Protein AF-A0A9E3B5I5-F1 (afdb_monomer_lite)

pLDDT: mean 96.07, std 5.07, range [67.94, 98.62]

Sequence (130 aa):
MLRIAAGVMVGIVLWGALAVGLDFCLRTGWPDYAAVEKAMAFTVPMMLARLAESTLALLVASWAMTRIAPGSRVAPWIVGIVLLAFFVPVHYGLWTKFPIWYHAYFLSSLLALPLIVATASGTKREAAAA

Foldseek 3Di:
DVLLVVLLVQLQVQLVVQLVVQVVCCCVVPVVLVVCVVVLQDDPVSLVSSLVSSLVSNQVSLLSSCVSVPPDPCSLQSQLVVVLVVCVVVCVVCVVSDDPVSVVSNNVSSNPNSNVNNVVRNVVVVVVVD

Secondary structure (DSSP, 8-state):
-HHHHHHHHHHHHHHHHHHHHHHHHHHHH-HHHHHHHTTT---HHHHHHHHHHHHHHHHHHHHHHHHHSTT-SSHHHHHHHHHHHHHHHHHHHTTTTS-HHHHHHHHHHHHHHHHHHHHHHHHHHHHTT-

Radius of gyration: 16.08 Å; chains: 1; bounding box: 42×28×41 Å

Structure (mmCIF, N/CA/C/O backbone):
data_AF-A0A9E3B5I5-F1
#
_entry.id   AF-A0A9E3B5I5-F1
#
loop_
_atom_site.group_PDB
_atom_site.id
_atom_site.type_symbol
_atom_site.label_atom_id
_atom_site.label_alt_id
_atom_site.label_comp_id
_atom_site.label_asym_id
_atom_site.label_entity_id
_atom_site.label_seq_id
_atom_site.pdbx_PDB_ins_code
_atom_site.Cartn_x
_atom_site.Cartn_y
_atom_site.Cartn_z
_atom_site.occupancy
_atom_site.B_iso_or_equiv
_atom_site.auth_seq_id
_atom_site.auth_comp_id
_atom_site.auth_asym_id
_atom_site.auth_atom_id
_atom_site.pdbx_PDB_model_num
ATOM 1 N N . MET A 1 1 ? -16.525 -8.679 18.767 1.00 84.69 1 MET A N 1
ATOM 2 C CA . MET A 1 1 ? -15.399 -9.424 18.152 1.00 84.69 1 MET A CA 1
ATOM 3 C C . MET A 1 1 ? -15.699 -9.867 16.721 1.00 84.69 1 MET A C 1
ATOM 5 O O . MET A 1 1 ? -14.915 -9.520 15.851 1.00 84.69 1 MET A O 1
ATOM 9 N N . LEU A 1 2 ? -16.845 -10.506 16.434 1.00 93.81 2 LEU A N 1
ATOM 10 C CA . LEU A 1 2 ? -17.220 -10.941 15.072 1.00 93.81 2 LEU A CA 1
ATOM 11 C C . LEU A 1 2 ? -17.115 -9.838 14.000 1.00 93.81 2 LEU A C 1
ATOM 13 O O . LEU A 1 2 ? -16.501 -10.044 12.963 1.00 93.81 2 LEU A O 1
ATOM 17 N N . ARG A 1 3 ? -17.639 -8.636 14.275 1.00 93.50 3 ARG A N 1
ATOM 18 C CA . ARG A 1 3 ? -17.555 -7.493 13.345 1.00 93.50 3 ARG A CA 1
ATOM 19 C C . ARG A 1 3 ? -16.121 -7.039 13.065 1.00 93.50 3 ARG A C 1
ATOM 21 O O . ARG A 1 3 ? -15.829 -6.636 11.950 1.00 93.50 3 ARG A O 1
ATOM 28 N N . ILE A 1 4 ? -15.236 -7.117 14.063 1.00 94.75 4 ILE A N 1
ATOM 29 C CA . ILE A 1 4 ? -13.814 -6.772 13.908 1.00 94.75 4 ILE A CA 1
ATOM 30 C C . ILE A 1 4 ? -13.147 -7.802 12.999 1.00 94.75 4 ILE A C 1
ATOM 32 O O . ILE A 1 4 ? -12.517 -7.415 12.023 1.00 94.75 4 ILE A O 1
ATOM 36 N N . ALA A 1 5 ? -13.348 -9.095 13.274 1.00 96.31 5 ALA A N 1
ATOM 37 C CA . ALA A 1 5 ? -12.824 -10.172 12.439 1.00 96.31 5 ALA A CA 1
ATOM 38 C C . ALA A 1 5 ? -13.324 -10.057 10.989 1.00 96.31 5 ALA A C 1
ATOM 40 O O . ALA A 1 5 ? -12.522 -10.068 10.062 1.00 96.31 5 ALA A O 1
ATOM 41 N N . ALA A 1 6 ? -14.629 -9.845 10.790 1.00 96.62 6 ALA A N 1
ATOM 42 C CA . ALA A 1 6 ? -15.212 -9.643 9.466 1.00 96.62 6 ALA A CA 1
ATOM 43 C C . ALA A 1 6 ? -14.636 -8.407 8.753 1.00 96.62 6 ALA A C 1
ATOM 45 O O . ALA A 1 6 ? -14.300 -8.484 7.576 1.00 96.62 6 ALA A O 1
ATOM 46 N N . GLY A 1 7 ? -14.477 -7.283 9.460 1.00 96.56 7 GLY A N 1
ATOM 47 C CA . GLY A 1 7 ? -13.897 -6.064 8.896 1.00 96.56 7 GLY A CA 1
ATOM 48 C C . GLY A 1 7 ? -12.445 -6.250 8.456 1.00 96.56 7 GLY A C 1
ATOM 49 O O . GLY A 1 7 ? -12.091 -5.830 7.359 1.00 96.56 7 GLY A O 1
ATOM 50 N N . VAL A 1 8 ? -11.627 -6.919 9.275 1.00 97.62 8 VAL A N 1
ATOM 51 C CA . VAL A 1 8 ? -10.234 -7.259 8.937 1.00 97.62 8 VAL A CA 1
ATOM 52 C C . VAL A 1 8 ? -10.183 -8.171 7.711 1.00 97.62 8 VAL A C 1
ATOM 54 O O . VAL A 1 8 ? -9.453 -7.877 6.768 1.00 97.62 8 VAL A O 1
ATOM 57 N N . MET A 1 9 ? -10.985 -9.240 7.700 1.00 98.00 9 MET A N 1
ATOM 58 C CA . MET A 1 9 ? -11.037 -10.188 6.585 1.00 98.00 9 MET A CA 1
ATOM 59 C C . MET A 1 9 ? -11.431 -9.501 5.279 1.00 98.00 9 MET A C 1
ATOM 61 O O . MET A 1 9 ? -10.741 -9.654 4.275 1.00 98.00 9 MET A O 1
ATOM 65 N N . VAL A 1 10 ? -12.500 -8.699 5.293 1.00 97.50 10 VAL A N 1
ATOM 66 C CA . VAL A 1 10 ? -12.929 -7.951 4.105 1.00 97.50 10 VAL A CA 1
ATOM 67 C C . VAL A 1 10 ? -11.870 -6.943 3.676 1.00 97.50 10 VAL A C 1
ATOM 69 O O . VAL A 1 10 ? -11.609 -6.843 2.484 1.00 97.50 10 VAL A O 1
ATOM 72 N N . GLY A 1 11 ? -11.224 -6.241 4.611 1.00 97.50 11 GLY A N 1
ATOM 73 C CA . GLY A 1 11 ? -10.133 -5.321 4.291 1.00 97.50 11 GLY A CA 1
ATOM 74 C C . GLY A 1 11 ? -8.994 -6.014 3.539 1.00 97.50 11 GLY A C 1
ATOM 75 O O . GLY A 1 11 ? -8.611 -5.571 2.461 1.00 97.50 11 GLY A O 1
ATOM 76 N N . ILE A 1 12 ? -8.493 -7.138 4.054 1.00 97.81 12 ILE A N 1
ATOM 77 C CA . ILE A 1 12 ? -7.380 -7.874 3.430 1.00 97.81 12 ILE A CA 1
ATOM 78 C C . ILE A 1 12 ? -7.784 -8.444 2.064 1.00 97.81 12 ILE A C 1
ATOM 80 O O . ILE A 1 12 ? -7.051 -8.281 1.089 1.00 97.81 12 ILE A O 1
ATOM 84 N N . VAL A 1 13 ? -8.953 -9.086 1.975 1.00 98.31 13 VAL A N 1
ATOM 85 C CA . VAL A 1 13 ? -9.437 -9.688 0.722 1.00 98.31 13 VAL A CA 1
ATOM 86 C C . VAL A 1 13 ? -9.675 -8.617 -0.340 1.00 98.31 13 VAL A C 1
ATOM 88 O O . VAL A 1 13 ? -9.252 -8.783 -1.483 1.00 98.31 13 VAL A O 1
ATOM 91 N N . LEU A 1 14 ? -10.313 -7.504 0.029 1.00 98.12 14 LEU A N 1
ATOM 92 C CA . LEU A 1 14 ? -10.595 -6.414 -0.900 1.00 98.12 14 LEU A CA 1
ATOM 93 C C . LEU A 1 14 ? -9.311 -5.718 -1.355 1.00 98.12 14 LEU A C 1
ATOM 95 O O . LEU A 1 14 ? -9.185 -5.412 -2.537 1.00 98.12 14 LEU A O 1
ATOM 99 N N . TRP A 1 15 ? -8.346 -5.519 -0.452 1.00 98.38 15 TRP A N 1
ATOM 100 C CA . TRP A 1 15 ? -7.029 -5.003 -0.818 1.00 98.38 15 TRP A CA 1
ATOM 101 C C . TRP A 1 15 ? -6.361 -5.896 -1.867 1.00 98.38 15 TRP A C 1
ATOM 103 O O . TRP A 1 15 ? -5.951 -5.401 -2.913 1.00 98.38 15 TRP A O 1
ATOM 113 N N . GLY A 1 16 ? -6.316 -7.211 -1.628 1.00 97.56 16 GLY A N 1
ATOM 114 C CA . GLY A 1 16 ? -5.706 -8.165 -2.556 1.00 97.56 16 GLY A CA 1
ATOM 115 C C . GLY A 1 16 ? -6.408 -8.199 -3.913 1.00 97.56 16 GLY A C 1
ATOM 116 O O . GLY A 1 16 ? -5.747 -8.144 -4.947 1.00 97.56 16 GLY A O 1
ATOM 117 N N . ALA A 1 17 ? -7.743 -8.222 -3.923 1.00 98.31 17 ALA A N 1
ATOM 118 C CA . ALA A 1 17 ? -8.527 -8.206 -5.156 1.00 98.31 17 ALA A CA 1
ATOM 119 C C . ALA A 1 17 ? -8.284 -6.932 -5.981 1.00 98.31 17 ALA A C 1
ATOM 121 O O . ALA A 1 17 ? -8.099 -7.009 -7.194 1.00 98.31 17 ALA A O 1
ATOM 122 N N . LEU A 1 18 ? -8.244 -5.766 -5.326 1.00 98.31 18 LEU A N 1
ATOM 123 C CA . LEU A 1 18 ? -7.967 -4.493 -5.989 1.00 98.31 18 LEU A CA 1
ATOM 124 C C . LEU A 1 18 ? -6.526 -4.412 -6.486 1.00 98.31 18 LEU A C 1
ATOM 126 O O . LEU A 1 18 ? -6.321 -3.996 -7.618 1.00 98.31 18 LEU A O 1
ATOM 130 N N . ALA A 1 19 ? -5.545 -4.841 -5.691 1.00 97.00 19 ALA A N 1
ATOM 131 C CA . ALA A 1 19 ? -4.147 -4.853 -6.110 1.00 97.00 19 ALA A CA 1
ATOM 132 C C . ALA A 1 19 ? -3.946 -5.722 -7.363 1.00 97.00 19 ALA A C 1
ATOM 134 O O . ALA A 1 19 ? -3.332 -5.275 -8.325 1.00 97.00 19 ALA A O 1
ATOM 135 N N . VAL A 1 20 ? -4.534 -6.924 -7.392 1.00 97.50 20 VAL A N 1
ATOM 136 C CA . VAL A 1 20 ? -4.484 -7.814 -8.565 1.00 97.50 20 VAL A CA 1
ATOM 137 C C . VAL A 1 20 ? -5.201 -7.200 -9.769 1.00 97.50 20 VAL A C 1
ATOM 139 O O . VAL A 1 20 ? -4.680 -7.243 -10.880 1.00 97.50 20 VAL A O 1
ATOM 142 N N . GLY A 1 21 ? -6.393 -6.633 -9.566 1.00 98.25 21 GLY A N 1
ATOM 143 C CA . GLY A 1 21 ? -7.167 -6.025 -10.647 1.00 98.25 21 GLY A CA 1
ATOM 144 C C . GLY A 1 21 ? -6.488 -4.794 -11.251 1.00 98.25 21 GLY A C 1
ATOM 145 O O . GLY A 1 21 ? -6.479 -4.637 -12.468 1.00 98.25 21 GLY A O 1
ATOM 146 N N . LEU A 1 22 ? -5.894 -3.939 -10.417 1.00 97.88 22 LEU A N 1
ATOM 147 C CA . LEU A 1 22 ? -5.181 -2.744 -10.865 1.00 97.88 22 LEU A CA 1
ATOM 148 C C . LEU A 1 22 ? -3.889 -3.109 -11.609 1.00 97.88 22 LEU A C 1
ATOM 150 O O . LEU A 1 22 ? -3.694 -2.626 -12.722 1.00 97.88 22 LEU A O 1
ATOM 154 N N . ASP A 1 23 ? -3.099 -4.047 -11.078 1.00 96.81 23 ASP A N 1
ATOM 155 C CA . ASP A 1 23 ? -1.869 -4.513 -11.736 1.00 96.81 23 ASP A CA 1
ATOM 156 C C . ASP A 1 23 ? -2.166 -5.229 -13.062 1.00 96.81 23 ASP A C 1
ATOM 158 O O . ASP A 1 23 ? -1.441 -5.069 -14.049 1.00 96.81 23 ASP A O 1
ATOM 162 N N . PHE A 1 24 ? -3.292 -5.946 -13.148 1.00 97.69 24 PHE A N 1
ATOM 163 C CA . PHE A 1 24 ? -3.792 -6.458 -14.422 1.00 97.69 24 PHE A CA 1
ATOM 164 C C . PHE A 1 24 ? -4.056 -5.324 -15.422 1.00 97.69 24 PHE A C 1
ATOM 166 O O . PHE A 1 24 ? -3.582 -5.405 -16.556 1.00 97.69 24 PHE A O 1
ATOM 173 N N . CYS A 1 25 ? -4.740 -4.254 -15.004 1.00 97.69 25 CYS A N 1
ATOM 174 C CA . CYS A 1 25 ? -4.983 -3.089 -15.854 1.00 97.69 25 CYS A CA 1
ATOM 175 C C . CYS A 1 25 ? -3.679 -2.433 -16.329 1.00 97.69 25 CYS A C 1
ATOM 177 O O . CYS A 1 25 ? -3.585 -2.110 -17.515 1.00 97.69 25 CYS A O 1
ATOM 179 N N . LEU A 1 26 ? -2.664 -2.275 -15.466 1.00 97.00 26 LEU A N 1
ATOM 180 C CA . LEU A 1 26 ? -1.354 -1.762 -15.888 1.00 97.00 26 LEU A CA 1
ATOM 181 C C . LEU A 1 26 ? -0.700 -2.672 -16.924 1.00 97.00 26 LEU A C 1
ATOM 183 O O . LEU A 1 26 ? -0.246 -2.190 -17.960 1.00 97.00 26 LEU A O 1
ATOM 187 N N . ARG A 1 27 ? -0.698 -3.987 -16.693 1.00 96.56 27 ARG A N 1
ATOM 188 C CA . ARG A 1 27 ? -0.090 -4.951 -17.618 1.00 96.56 27 ARG A CA 1
ATOM 189 C C . ARG A 1 27 ? -0.756 -4.935 -18.991 1.00 96.56 27 ARG A C 1
ATOM 191 O O . ARG A 1 27 ? -0.069 -5.003 -20.005 1.00 96.56 27 ARG A O 1
ATOM 198 N N . THR A 1 28 ? -2.082 -4.846 -19.039 1.00 97.06 28 THR A N 1
ATOM 199 C CA . THR A 1 28 ? -2.817 -4.830 -20.311 1.00 97.06 28 THR A CA 1
ATOM 200 C C . THR A 1 28 ? -2.816 -3.462 -20.987 1.00 97.06 28 THR A C 1
ATOM 202 O O . THR A 1 28 ? -2.884 -3.388 -22.210 1.00 97.06 28 THR A O 1
ATOM 205 N N . GLY A 1 29 ? -2.763 -2.383 -20.203 1.00 97.44 29 GLY A N 1
ATOM 206 C CA . GLY A 1 29 ? -2.858 -1.008 -20.691 1.00 97.44 29 GLY A CA 1
ATOM 207 C C . GLY A 1 29 ? -1.513 -0.363 -21.023 1.00 97.44 29 GLY A C 1
ATOM 208 O O . GLY A 1 29 ? -1.494 0.656 -21.709 1.00 97.44 29 GLY A O 1
ATOM 209 N N . TRP A 1 30 ? -0.396 -0.933 -20.561 1.00 98.12 30 TRP A N 1
ATOM 210 C CA . TRP A 1 30 ? 0.941 -0.367 -20.734 1.00 98.12 30 TRP A CA 1
ATOM 211 C C . TRP A 1 30 ? 1.949 -1.442 -21.190 1.00 98.12 30 TRP A C 1
ATOM 213 O O . TRP A 1 30 ? 2.601 -2.084 -20.365 1.00 98.12 30 TRP A O 1
ATOM 223 N N . PRO A 1 31 ? 2.135 -1.632 -22.512 1.00 97.44 31 PRO A N 1
ATOM 224 C CA . PRO A 1 31 ? 3.018 -2.672 -23.049 1.00 97.44 31 PRO A CA 1
ATOM 225 C C . PRO A 1 31 ? 4.465 -2.596 -22.541 1.00 97.44 31 PRO A C 1
ATOM 227 O O . PRO A 1 31 ? 5.038 -3.619 -22.170 1.00 97.44 31 PRO A O 1
ATOM 230 N N . ASP A 1 32 ? 5.037 -1.391 -22.446 1.00 97.88 32 ASP A N 1
ATOM 231 C CA . ASP A 1 32 ? 6.405 -1.210 -21.938 1.00 97.88 32 ASP A CA 1
ATOM 232 C C . ASP A 1 32 ? 6.543 -1.624 -20.469 1.00 97.88 32 ASP A C 1
ATOM 234 O O . ASP A 1 32 ? 7.577 -2.155 -20.070 1.00 97.88 32 ASP A O 1
ATOM 238 N N . TYR A 1 33 ? 5.499 -1.414 -19.658 1.00 97.81 33 TYR A N 1
ATOM 239 C CA . TYR A 1 33 ? 5.461 -1.882 -18.273 1.00 97.81 33 TYR A CA 1
ATOM 240 C C . TYR A 1 33 ? 5.477 -3.412 -18.224 1.00 97.81 33 TYR A C 1
ATOM 242 O O . TYR A 1 33 ? 6.282 -4.002 -17.50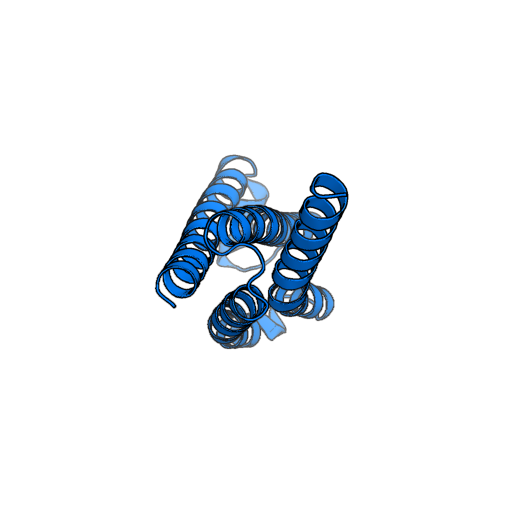1 1.00 97.81 33 TYR A O 1
ATOM 250 N N . ALA A 1 34 ? 4.635 -4.058 -19.035 1.00 97.62 34 ALA A N 1
ATOM 251 C CA . ALA A 1 34 ? 4.561 -5.514 -19.107 1.00 97.62 34 ALA A CA 1
ATOM 252 C C . ALA A 1 34 ? 5.889 -6.140 -19.569 1.00 97.62 34 ALA A C 1
ATOM 254 O O . ALA A 1 34 ? 6.297 -7.182 -19.054 1.00 97.62 34 ALA A O 1
ATOM 255 N N . ALA A 1 35 ? 6.596 -5.489 -20.498 1.00 97.94 35 ALA A N 1
ATOM 256 C CA . ALA A 1 35 ? 7.878 -5.963 -21.015 1.00 97.94 35 ALA A CA 1
ATOM 257 C C . ALA A 1 35 ? 8.982 -6.018 -19.942 1.00 97.94 35 ALA A C 1
ATOM 259 O O . ALA A 1 35 ? 9.834 -6.909 -19.980 1.00 97.94 35 ALA A O 1
ATOM 260 N N . VAL A 1 36 ? 8.969 -5.095 -18.974 1.00 97.69 36 VAL A N 1
ATOM 261 C CA . VAL A 1 36 ? 10.017 -4.988 -17.940 1.00 97.69 36 VAL A CA 1
ATOM 262 C C . VAL A 1 36 ? 9.640 -5.621 -16.601 1.00 97.69 36 VAL A C 1
ATOM 264 O O . VAL A 1 36 ? 10.510 -5.804 -15.744 1.00 97.69 36 VAL A O 1
ATOM 267 N N . GLU A 1 37 ? 8.372 -5.995 -16.416 1.00 95.56 37 GLU A N 1
ATOM 268 C CA . GLU A 1 37 ? 7.833 -6.479 -15.144 1.00 95.56 37 GLU A CA 1
ATOM 269 C C . GLU A 1 37 ? 8.585 -7.698 -14.603 1.00 95.56 37 GLU A C 1
ATOM 271 O O . GLU A 1 37 ? 9.014 -7.701 -13.450 1.00 95.56 37 GLU A O 1
ATOM 276 N N . LYS A 1 38 ? 8.816 -8.718 -15.437 1.00 95.12 38 LYS A N 1
ATOM 277 C CA . LYS A 1 38 ? 9.494 -9.953 -15.003 1.00 95.12 38 LYS A CA 1
ATOM 278 C C . LYS A 1 38 ? 10.920 -9.693 -14.506 1.00 95.12 38 LYS A C 1
ATOM 280 O O . LYS A 1 38 ? 11.398 -10.385 -13.610 1.00 95.12 38 LYS A O 1
ATOM 285 N N . ALA A 1 39 ? 11.598 -8.706 -15.089 1.00 96.06 39 ALA A N 1
ATOM 286 C CA . ALA A 1 39 ? 12.943 -8.304 -14.688 1.00 96.06 39 ALA A CA 1
ATOM 287 C C . ALA A 1 39 ? 12.947 -7.329 -13.495 1.00 96.06 39 ALA A C 1
ATOM 289 O O . ALA A 1 39 ? 14.015 -7.080 -12.927 1.00 96.06 39 ALA A O 1
ATOM 290 N N . MET A 1 40 ? 11.776 -6.796 -13.115 1.00 96.94 40 MET A N 1
ATOM 291 C CA . MET A 1 40 ? 11.603 -5.693 -12.165 1.00 96.94 40 MET A CA 1
ATOM 292 C C . MET A 1 40 ? 12.412 -4.448 -12.570 1.00 96.94 40 MET A C 1
ATOM 294 O O . MET A 1 40 ? 12.896 -3.710 -11.718 1.00 96.94 40 MET A O 1
ATOM 298 N N . ALA A 1 41 ? 12.580 -4.217 -13.878 1.00 97.31 41 ALA A N 1
ATOM 299 C CA . ALA A 1 41 ? 13.384 -3.126 -14.441 1.00 97.31 41 ALA A CA 1
ATOM 300 C C . ALA A 1 41 ? 12.529 -1.874 -14.712 1.00 97.31 41 ALA A C 1
ATOM 302 O O . ALA A 1 41 ? 12.520 -1.317 -15.809 1.00 97.31 41 ALA A O 1
ATOM 303 N N . PHE A 1 42 ? 11.753 -1.468 -13.710 1.00 97.94 42 PHE A N 1
ATOM 304 C CA . PHE A 1 42 ? 10.772 -0.397 -13.842 1.00 97.94 42 PHE A CA 1
ATOM 305 C C . PHE A 1 42 ? 11.408 0.994 -13.881 1.00 97.94 42 PHE A C 1
ATOM 307 O O . PHE A 1 42 ? 12.329 1.312 -13.129 1.00 97.94 42 PHE A O 1
ATOM 314 N N . THR A 1 43 ? 10.842 1.866 -14.715 1.00 98.25 43 THR A N 1
ATOM 315 C CA . THR A 1 43 ? 11.133 3.305 -14.682 1.00 98.25 43 THR A CA 1
ATOM 316 C C . THR A 1 43 ? 10.438 3.975 -13.490 1.00 98.25 43 THR A C 1
ATOM 318 O O . THR A 1 43 ? 9.537 3.405 -12.872 1.00 98.25 43 THR A O 1
ATOM 321 N N . VAL A 1 44 ? 10.816 5.216 -13.158 1.00 98.38 44 VAL A N 1
ATOM 322 C CA . VAL A 1 44 ? 10.175 5.974 -12.063 1.00 98.38 44 VAL A CA 1
ATOM 323 C C . VAL A 1 44 ? 8.652 6.099 -12.232 1.00 98.38 44 VAL A C 1
ATOM 325 O O . VAL A 1 44 ? 7.947 5.791 -11.271 1.00 98.38 44 VAL A O 1
ATOM 328 N N . PRO A 1 45 ? 8.107 6.455 -13.412 1.00 98.44 45 PRO A N 1
ATOM 329 C CA . PRO A 1 45 ? 6.658 6.471 -13.623 1.00 98.44 45 PRO A CA 1
ATOM 330 C C . PRO A 1 45 ? 5.977 5.126 -13.343 1.00 98.44 45 PRO A C 1
ATOM 332 O O . PRO A 1 45 ? 4.912 5.091 -12.735 1.00 98.44 45 PRO A O 1
ATOM 335 N N . MET A 1 46 ? 6.608 4.015 -13.727 1.00 98.56 46 MET A N 1
ATOM 336 C CA . MET A 1 46 ? 6.072 2.670 -13.496 1.00 98.56 46 MET A CA 1
ATOM 337 C C . MET A 1 46 ? 6.088 2.300 -12.010 1.00 98.56 46 MET A C 1
ATOM 339 O O . MET A 1 46 ? 5.124 1.739 -11.498 1.00 98.56 46 MET A O 1
ATOM 343 N N . MET A 1 47 ? 7.154 2.661 -11.290 1.00 98.56 47 MET A N 1
ATOM 344 C CA . MET A 1 47 ? 7.215 2.498 -9.836 1.00 98.56 47 MET A CA 1
ATOM 345 C C . MET A 1 47 ? 6.115 3.301 -9.136 1.00 98.56 47 MET A C 1
ATOM 347 O O . MET A 1 47 ? 5.428 2.769 -8.270 1.00 98.56 47 MET A O 1
ATOM 351 N N . LEU A 1 48 ? 5.910 4.560 -9.534 1.00 98.62 48 LEU A N 1
ATOM 352 C CA . LEU A 1 48 ? 4.832 5.394 -8.999 1.00 98.62 48 LEU A CA 1
ATOM 353 C C . LEU A 1 48 ? 3.452 4.806 -9.299 1.00 98.62 48 LEU A C 1
ATOM 355 O O . LEU A 1 48 ? 2.595 4.834 -8.420 1.00 98.62 48 LEU A O 1
ATOM 359 N N . ALA A 1 49 ? 3.250 4.235 -10.489 1.00 98.31 49 ALA A N 1
ATOM 360 C CA . ALA A 1 49 ? 2.012 3.548 -10.834 1.00 98.31 49 ALA A CA 1
ATOM 361 C C . ALA A 1 49 ? 1.748 2.379 -9.872 1.00 98.31 49 ALA A C 1
ATOM 363 O O . ALA A 1 49 ? 0.713 2.374 -9.217 1.00 98.31 49 ALA A O 1
ATOM 364 N N . ARG A 1 50 ? 2.719 1.478 -9.665 1.00 97.31 50 ARG A N 1
ATOM 365 C CA . ARG A 1 50 ? 2.603 0.354 -8.708 1.00 97.31 50 ARG A CA 1
ATOM 366 C C . ARG A 1 50 ? 2.301 0.809 -7.281 1.00 97.31 50 ARG A C 1
ATOM 368 O O . ARG A 1 50 ? 1.484 0.213 -6.580 1.00 97.31 50 ARG A O 1
ATOM 375 N N . LEU A 1 51 ? 2.953 1.881 -6.831 1.00 98.44 51 LEU A N 1
ATOM 376 C CA . LEU A 1 51 ? 2.673 2.458 -5.517 1.00 98.44 51 LEU A CA 1
ATOM 377 C C . LEU A 1 51 ? 1.256 3.038 -5.445 1.00 98.44 51 LEU A C 1
ATOM 379 O O . LEU A 1 51 ? 0.580 2.861 -4.433 1.00 98.44 51 LEU A O 1
ATOM 383 N N . ALA A 1 52 ? 0.787 3.683 -6.515 1.00 98.31 52 ALA A N 1
ATOM 384 C CA . ALA A 1 52 ? -0.570 4.204 -6.599 1.00 98.31 52 ALA A CA 1
ATOM 385 C C . ALA A 1 52 ? -1.615 3.082 -6.530 1.00 98.31 52 ALA A C 1
ATOM 387 O O . ALA A 1 52 ? -2.614 3.248 -5.835 1.00 98.31 52 ALA A O 1
ATOM 388 N N . GLU A 1 53 ? -1.378 1.930 -7.162 1.00 97.50 53 GLU A N 1
ATOM 389 C CA . GLU A 1 53 ? -2.283 0.776 -7.080 1.00 97.50 53 GLU A CA 1
ATOM 390 C C . GLU A 1 53 ? -2.488 0.311 -5.642 1.00 97.50 53 GLU A C 1
ATOM 392 O O . GLU A 1 53 ? -3.621 0.219 -5.166 1.00 97.50 53 GLU A O 1
ATOM 397 N N . SER A 1 54 ? -1.384 0.069 -4.929 1.00 97.44 54 SER A N 1
ATOM 398 C CA . SER A 1 54 ? -1.424 -0.363 -3.532 1.00 97.44 54 SER A CA 1
ATOM 399 C C . SER A 1 54 ? -2.098 0.683 -2.645 1.00 97.44 54 SER A C 1
ATOM 401 O O . SER A 1 54 ? -2.936 0.342 -1.808 1.00 97.44 54 SER A O 1
ATOM 403 N N . THR A 1 55 ? -1.798 1.965 -2.860 1.00 98.50 55 THR A N 1
ATOM 404 C CA . THR A 1 55 ? -2.411 3.074 -2.122 1.00 98.50 55 THR A CA 1
ATOM 405 C C . THR A 1 55 ? -3.916 3.149 -2.351 1.00 98.50 55 THR A C 1
ATOM 407 O O . THR A 1 55 ? -4.674 3.232 -1.384 1.00 98.50 55 THR A O 1
ATOM 410 N N . LEU A 1 56 ? -4.382 3.063 -3.598 1.00 98.44 56 LEU A N 1
ATOM 411 C CA . LEU A 1 56 ? -5.811 3.049 -3.916 1.00 98.44 56 LEU A CA 1
ATOM 412 C C . LEU A 1 56 ? -6.503 1.825 -3.307 1.00 98.44 56 LEU A C 1
ATOM 414 O O . LEU A 1 56 ? -7.557 1.964 -2.678 1.00 98.44 56 LEU A O 1
ATOM 418 N N . ALA A 1 57 ? -5.884 0.647 -3.415 1.00 98.44 57 ALA A N 1
ATOM 419 C CA . ALA A 1 57 ? -6.381 -0.574 -2.797 1.00 98.44 57 ALA A CA 1
ATOM 420 C C . ALA A 1 57 ? -6.498 -0.427 -1.271 1.00 98.44 57 ALA A C 1
ATOM 422 O O . ALA A 1 57 ? -7.533 -0.777 -0.705 1.00 98.44 57 ALA A O 1
ATOM 423 N N . LEU A 1 58 ? -5.488 0.142 -0.597 1.00 98.50 58 LEU A N 1
ATOM 424 C CA . LEU A 1 58 ? -5.495 0.377 0.854 1.00 98.50 58 LEU A CA 1
ATOM 425 C C . LEU A 1 58 ? -6.601 1.339 1.262 1.00 98.50 58 LEU A C 1
ATOM 427 O O . LEU A 1 58 ? -7.283 1.081 2.252 1.00 98.50 58 LEU A O 1
ATOM 431 N N . LEU A 1 59 ? -6.802 2.426 0.519 1.00 98.56 59 LEU A N 1
ATOM 432 C CA . LEU A 1 59 ? -7.844 3.404 0.821 1.00 98.56 59 LEU A CA 1
ATOM 433 C C . LEU A 1 59 ? -9.238 2.767 0.760 1.00 98.56 59 LEU A C 1
ATOM 435 O O . LEU A 1 59 ? -10.014 2.895 1.710 1.00 98.56 59 LEU A O 1
ATOM 439 N N . VAL A 1 60 ? -9.540 2.039 -0.319 1.00 98.50 60 VAL A N 1
ATOM 440 C CA . VAL A 1 60 ? -10.849 1.396 -0.517 1.00 98.50 60 VAL A CA 1
ATOM 441 C C . VAL A 1 60 ? -11.062 0.255 0.481 1.00 98.50 60 VAL A C 1
ATOM 443 O O . VAL A 1 60 ? -12.110 0.192 1.129 1.00 98.50 60 VAL A O 1
ATOM 446 N N . ALA A 1 61 ? -10.061 -0.605 0.669 1.00 98.31 61 ALA A N 1
ATOM 447 C CA . ALA A 1 61 ? -10.091 -1.684 1.652 1.00 98.31 61 ALA A CA 1
ATOM 448 C C . ALA A 1 61 ? -10.306 -1.171 3.080 1.00 98.31 61 ALA A C 1
ATOM 450 O O . ALA A 1 61 ? -11.171 -1.669 3.805 1.00 98.31 61 ALA A O 1
ATOM 451 N N . SER A 1 62 ? -9.559 -0.140 3.479 1.00 98.06 62 SER A N 1
ATOM 452 C CA . SER A 1 62 ? -9.668 0.445 4.817 1.00 98.06 62 SER A CA 1
ATOM 453 C C . SER A 1 62 ? -11.016 1.125 5.016 1.00 98.06 62 SER A C 1
ATOM 455 O O . SER A 1 62 ? -11.607 1.024 6.088 1.00 98.06 62 SER A O 1
ATOM 457 N N . TRP A 1 63 ? -11.549 1.775 3.981 1.00 97.88 63 TRP A N 1
ATOM 458 C CA . TRP A 1 63 ? -12.886 2.354 4.034 1.00 97.88 63 TRP A CA 1
ATOM 459 C C . TRP A 1 63 ? -13.961 1.274 4.200 1.00 97.88 63 TRP A C 1
ATOM 461 O O . TRP A 1 63 ? -14.836 1.407 5.052 1.00 97.88 63 TRP A O 1
ATOM 471 N N . ALA A 1 64 ? -13.884 0.169 3.454 1.00 97.94 64 ALA A N 1
ATOM 472 C CA . ALA A 1 64 ? -14.824 -0.942 3.602 1.00 97.94 64 ALA A 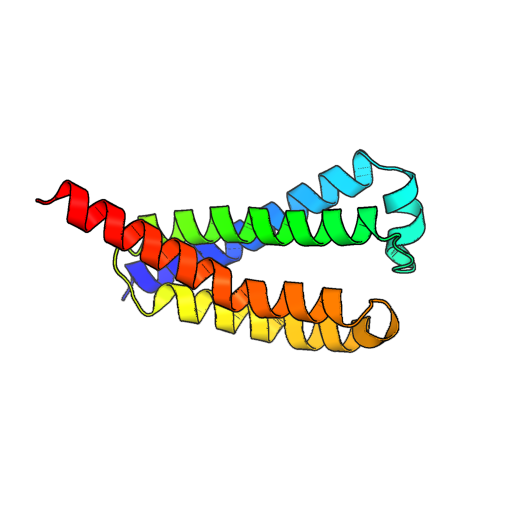CA 1
ATOM 473 C C . ALA A 1 64 ? -14.743 -1.572 5.005 1.00 97.94 64 ALA A C 1
ATOM 475 O O . ALA A 1 64 ? -15.770 -1.795 5.655 1.00 97.94 64 ALA A O 1
ATOM 476 N N . MET A 1 65 ? -13.525 -1.773 5.519 1.00 98.12 65 MET A N 1
ATOM 477 C CA . MET A 1 65 ? -13.281 -2.244 6.884 1.00 98.12 65 MET A CA 1
ATOM 478 C C . MET A 1 65 ? -13.977 -1.348 7.922 1.00 98.12 65 MET A C 1
ATOM 480 O O . MET A 1 65 ? -14.645 -1.871 8.820 1.00 98.12 65 MET A O 1
ATOM 484 N N . THR A 1 66 ? -13.885 -0.014 7.808 1.00 97.06 66 THR A N 1
ATOM 485 C CA . THR A 1 66 ? -14.524 0.904 8.773 1.00 97.06 66 THR A CA 1
ATOM 486 C C . THR A 1 66 ? -16.050 0.884 8.698 1.00 97.06 66 THR A C 1
ATOM 488 O O . THR A 1 66 ? -16.701 1.188 9.698 1.00 97.06 66 THR A O 1
ATOM 491 N N . ARG A 1 67 ? -16.651 0.476 7.571 1.00 97.06 67 ARG A N 1
ATOM 492 C CA . ARG A 1 67 ? -18.109 0.264 7.479 1.00 97.06 67 ARG A CA 1
ATOM 493 C C . ARG A 1 67 ? -18.568 -0.985 8.230 1.00 97.06 67 ARG A C 1
ATOM 495 O O . ARG A 1 67 ? -19.638 -0.978 8.835 1.00 97.06 67 ARG A O 1
ATOM 502 N N . ILE A 1 68 ? -17.755 -2.039 8.238 1.00 96.75 68 ILE A N 1
ATOM 503 C CA . ILE A 1 68 ? -18.091 -3.314 8.889 1.00 96.75 68 ILE A CA 1
ATOM 504 C C . ILE A 1 68 ? -17.800 -3.258 10.396 1.00 96.75 68 ILE A C 1
ATOM 506 O O . ILE A 1 68 ? -18.637 -3.658 11.221 1.00 96.75 68 ILE A O 1
ATOM 510 N N . ALA A 1 69 ? -16.645 -2.694 10.760 1.00 95.56 69 ALA A N 1
ATOM 511 C CA . ALA A 1 69 ? -16.154 -2.544 12.128 1.00 95.56 69 ALA A CA 1
ATOM 512 C C . ALA A 1 69 ? -16.051 -1.059 12.553 1.00 95.56 69 ALA A C 1
ATOM 514 O O . ALA A 1 69 ? -14.958 -0.584 12.879 1.00 95.56 69 ALA A O 1
ATOM 515 N N . PRO A 1 70 ? -17.166 -0.302 12.567 1.00 93.19 70 PRO A N 1
ATOM 516 C CA . PRO A 1 70 ? -17.133 1.132 12.830 1.00 93.19 70 PRO A CA 1
ATOM 517 C C . PRO A 1 70 ? -16.623 1.437 14.241 1.00 93.19 70 PRO A C 1
ATOM 519 O O . PRO A 1 70 ? -17.045 0.816 15.214 1.00 93.19 70 PRO A O 1
ATOM 522 N N . GLY A 1 71 ? -15.717 2.413 14.348 1.00 90.88 71 GLY A N 1
ATOM 523 C CA . GLY A 1 71 ? -15.125 2.846 15.620 1.00 90.88 71 GLY A CA 1
ATOM 524 C C . GLY A 1 71 ? -14.095 1.881 16.219 1.00 90.88 71 GLY A C 1
ATOM 525 O O . GLY A 1 71 ? -13.578 2.147 17.303 1.00 90.88 71 GLY A O 1
ATOM 526 N N . SER A 1 72 ? -13.766 0.771 15.546 1.00 94.25 72 SER A N 1
ATOM 527 C CA . SER A 1 72 ? -12.720 -0.128 16.034 1.00 94.25 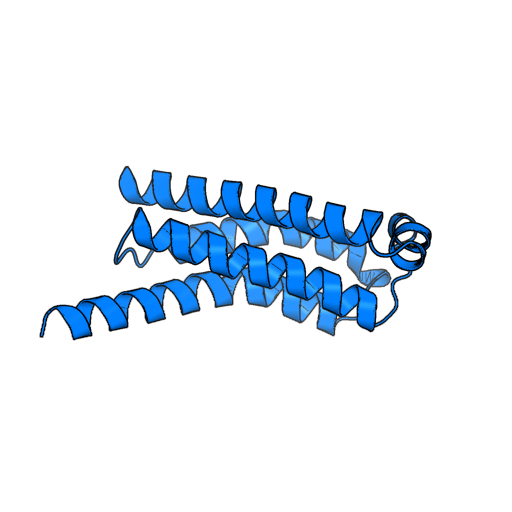72 SER A CA 1
ATOM 528 C C . SER A 1 72 ? -11.349 0.541 15.955 1.00 94.25 72 SER A C 1
ATOM 530 O O . SER A 1 72 ? -10.869 0.862 14.871 1.00 94.25 72 SER A O 1
ATOM 532 N N . ARG A 1 73 ? -10.687 0.679 17.108 1.00 93.88 73 ARG A N 1
ATOM 533 C CA . ARG A 1 73 ? -9.288 1.131 17.189 1.00 93.88 73 ARG A CA 1
ATOM 534 C C . ARG A 1 73 ? -8.283 0.028 16.851 1.00 93.88 73 ARG A C 1
ATOM 536 O O . ARG A 1 73 ? -7.128 0.326 16.595 1.00 93.88 73 ARG A O 1
ATOM 543 N N . VAL A 1 74 ? -8.717 -1.236 16.855 1.00 96.94 74 VAL A N 1
ATOM 544 C CA . VAL A 1 74 ? -7.839 -2.411 16.706 1.00 96.94 74 VAL A CA 1
ATOM 545 C C . VAL A 1 74 ? -7.839 -2.950 15.273 1.00 96.94 74 VAL A C 1
ATOM 547 O O . VAL A 1 74 ? -6.791 -3.346 14.776 1.00 96.94 74 VAL A O 1
ATOM 550 N N . ALA A 1 75 ? -8.984 -2.930 14.581 1.00 97.25 75 ALA A N 1
ATOM 551 C CA . ALA A 1 75 ? -9.094 -3.401 13.196 1.00 97.25 75 ALA A CA 1
ATOM 552 C C . ALA A 1 75 ? -8.041 -2.806 12.228 1.00 97.25 75 ALA A C 1
ATOM 554 O O . ALA A 1 75 ? -7.381 -3.602 11.557 1.00 97.25 75 ALA A O 1
ATOM 555 N N . PRO A 1 76 ? -7.812 -1.472 12.167 1.00 97.88 76 PRO A N 1
ATOM 556 C CA . PRO A 1 76 ? -6.808 -0.902 11.260 1.00 97.88 76 PRO A CA 1
ATOM 557 C C . PRO A 1 76 ? -5.384 -1.385 11.560 1.00 97.88 76 PRO A C 1
ATOM 559 O O . PRO A 1 76 ? -4.623 -1.642 10.631 1.00 97.88 76 PRO A O 1
ATOM 562 N N . TRP A 1 77 ? -5.037 -1.568 12.840 1.00 98.38 77 TRP A N 1
ATOM 563 C CA . TRP A 1 77 ? -3.737 -2.111 13.237 1.00 98.38 77 TRP A CA 1
ATOM 564 C C . TRP A 1 77 ? -3.557 -3.551 12.777 1.00 98.38 77 TRP A C 1
ATOM 566 O O . TRP A 1 77 ? -2.508 -3.879 12.234 1.00 98.38 77 TRP A O 1
ATOM 576 N N . ILE A 1 78 ? -4.572 -4.403 12.954 1.00 98.25 78 ILE A N 1
ATOM 577 C CA . ILE A 1 78 ? -4.490 -5.801 12.515 1.00 98.25 78 ILE A CA 1
ATOM 578 C C . ILE A 1 78 ? -4.296 -5.866 10.999 1.00 98.25 78 ILE A C 1
ATOM 580 O O . ILE A 1 78 ? -3.402 -6.573 10.547 1.00 98.25 78 ILE A O 1
ATOM 584 N N . VAL A 1 79 ? -5.079 -5.113 10.216 1.00 98.00 79 VAL A N 1
ATOM 585 C CA . VAL A 1 79 ? -4.920 -5.078 8.751 1.00 98.00 79 VAL A CA 1
ATOM 586 C C . VAL A 1 79 ? -3.502 -4.652 8.371 1.00 98.00 79 VAL A C 1
ATOM 588 O O . VAL A 1 79 ? -2.839 -5.362 7.618 1.00 98.00 79 VAL A O 1
ATOM 591 N N . GLY A 1 80 ? -3.015 -3.539 8.928 1.00 98.00 80 GLY A N 1
ATOM 592 C CA . GLY A 1 80 ? -1.685 -3.030 8.606 1.00 98.00 80 GLY A CA 1
ATOM 593 C C . GLY A 1 80 ? -0.559 -3.986 9.002 1.00 98.00 80 GLY A C 1
ATOM 594 O O . GLY A 1 80 ? 0.332 -4.235 8.198 1.00 98.00 80 GLY A O 1
ATOM 595 N N . ILE A 1 81 ? -0.613 -4.573 10.201 1.00 98.50 81 ILE A N 1
ATOM 596 C CA . ILE A 1 81 ? 0.401 -5.523 10.688 1.00 98.50 81 ILE A CA 1
ATOM 597 C C . ILE A 1 81 ? 0.395 -6.805 9.859 1.00 98.50 81 ILE A C 1
ATOM 599 O O . ILE A 1 81 ? 1.463 -7.297 9.506 1.00 98.50 81 ILE A O 1
ATOM 603 N N . VAL A 1 82 ? -0.784 -7.344 9.534 1.00 98.25 82 VAL A N 1
ATOM 604 C CA . VAL A 1 82 ? -0.886 -8.563 8.724 1.00 98.25 82 VAL A CA 1
ATOM 605 C C . VAL A 1 82 ? -0.300 -8.317 7.339 1.00 98.25 82 VAL A C 1
ATOM 607 O O . VAL A 1 82 ? 0.577 -9.068 6.917 1.00 98.25 82 VAL A O 1
ATOM 610 N N . LEU A 1 83 ? -0.709 -7.245 6.654 1.00 98.00 83 LEU A N 1
ATOM 611 C CA . LEU A 1 83 ? -0.143 -6.914 5.346 1.00 98.00 83 LEU A CA 1
ATOM 612 C C . LEU A 1 83 ? 1.368 -6.661 5.439 1.00 98.00 83 LEU A C 1
ATOM 614 O O . LEU A 1 83 ? 2.124 -7.174 4.619 1.00 98.00 83 LEU A O 1
ATOM 618 N N . LEU A 1 84 ? 1.834 -5.938 6.459 1.00 98.25 84 LEU A N 1
ATOM 619 C CA . LEU A 1 84 ? 3.261 -5.694 6.663 1.00 98.25 84 LEU A CA 1
ATOM 620 C C . LEU A 1 84 ? 4.038 -7.004 6.836 1.00 98.25 84 LEU A C 1
ATOM 622 O O . LEU A 1 84 ? 5.059 -7.194 6.180 1.00 98.25 84 LEU A O 1
ATOM 626 N N . ALA A 1 85 ? 3.538 -7.931 7.654 1.00 98.31 85 ALA A N 1
ATOM 627 C CA . ALA A 1 85 ? 4.159 -9.235 7.865 1.00 98.31 85 ALA A CA 1
ATOM 628 C C . ALA A 1 85 ? 4.265 -10.045 6.561 1.00 98.31 85 ALA A C 1
ATOM 630 O O . ALA A 1 85 ? 5.288 -10.685 6.323 1.00 98.31 85 ALA A O 1
ATOM 631 N N . PHE A 1 86 ? 3.253 -9.973 5.691 1.00 97.56 86 PHE A N 1
ATOM 632 C CA . PHE A 1 86 ? 3.292 -10.611 4.372 1.00 97.56 86 PHE A CA 1
ATOM 633 C C . PHE A 1 86 ? 4.288 -9.946 3.414 1.00 97.56 86 PHE A C 1
ATOM 635 O O . PHE A 1 86 ? 4.972 -10.639 2.661 1.00 97.56 86 PHE A O 1
ATOM 642 N N . PHE A 1 87 ? 4.389 -8.616 3.426 1.00 97.69 87 PHE A N 1
ATOM 643 C CA . PHE A 1 87 ? 5.150 -7.883 2.413 1.00 97.69 87 PHE A CA 1
ATOM 644 C C . PHE A 1 87 ? 6.588 -7.540 2.793 1.00 97.69 87 PHE A C 1
ATOM 646 O O . PHE A 1 87 ? 7.379 -7.270 1.888 1.00 97.69 87 PHE A O 1
ATOM 653 N N . VAL A 1 88 ? 6.968 -7.594 4.071 1.00 98.25 88 VAL A N 1
ATOM 654 C CA . VAL A 1 88 ? 8.368 -7.418 4.490 1.00 98.25 88 VAL A CA 1
ATOM 655 C C . VAL A 1 88 ? 9.292 -8.457 3.831 1.00 98.25 88 VAL A C 1
ATOM 657 O O . VAL A 1 88 ? 10.267 -8.036 3.207 1.00 98.25 88 VAL A O 1
ATOM 660 N N . PRO A 1 89 ? 8.997 -9.776 3.849 1.00 98.31 89 PRO A N 1
ATOM 661 C CA . PRO A 1 89 ? 9.825 -10.767 3.154 1.00 98.31 89 PRO A CA 1
ATOM 662 C C . PRO A 1 89 ? 9.900 -10.532 1.641 1.00 98.31 89 PRO A C 1
ATOM 664 O O . PRO A 1 89 ? 10.964 -10.674 1.039 1.00 98.31 89 PRO A O 1
ATOM 667 N N . VAL A 1 90 ? 8.790 -10.112 1.024 1.00 97.56 90 VAL A N 1
ATOM 668 C CA . VAL A 1 90 ? 8.748 -9.767 -0.405 1.00 97.56 90 VAL A CA 1
ATOM 669 C C . VAL A 1 90 ? 9.667 -8.578 -0.696 1.00 97.56 90 VAL A C 1
ATOM 671 O O . VAL A 1 90 ? 10.470 -8.630 -1.622 1.00 97.56 90 VAL A O 1
ATOM 674 N N . HIS A 1 91 ? 9.607 -7.523 0.120 1.00 97.44 91 HIS A N 1
ATOM 675 C CA . HIS A 1 91 ? 10.431 -6.324 -0.054 1.00 97.44 91 HIS A CA 1
ATOM 676 C C . HIS A 1 91 ? 11.908 -6.582 0.224 1.00 97.44 91 HIS A C 1
ATOM 678 O O . HIS A 1 91 ? 12.754 -5.973 -0.423 1.00 97.44 91 HIS A O 1
ATOM 684 N N . TYR A 1 92 ? 12.218 -7.521 1.117 1.00 97.88 92 TYR A N 1
ATOM 685 C CA . TYR A 1 92 ? 13.578 -8.004 1.304 1.00 97.88 92 TYR A CA 1
ATOM 686 C C . TYR A 1 92 ? 14.114 -8.680 0.032 1.00 97.88 92 TYR A C 1
ATOM 688 O O . TYR A 1 92 ? 15.200 -8.343 -0.433 1.00 97.88 92 TYR A O 1
ATOM 696 N N . GLY A 1 93 ? 13.323 -9.556 -0.600 1.00 97.44 93 GLY A N 1
ATOM 697 C CA . GLY A 1 93 ? 13.686 -10.175 -1.883 1.00 97.44 93 GLY A CA 1
ATOM 698 C C . GLY A 1 93 ? 13.826 -9.178 -3.043 1.00 97.44 93 GLY A C 1
ATOM 699 O O . GLY A 1 93 ? 14.531 -9.444 -4.015 1.00 97.44 93 GLY A O 1
ATOM 700 N N . LEU A 1 94 ? 13.187 -8.013 -2.931 1.00 96.81 94 LEU A N 1
ATOM 701 C CA . LEU A 1 94 ? 13.210 -6.941 -3.926 1.00 96.81 94 LEU A CA 1
ATOM 702 C C . LEU A 1 94 ? 14.203 -5.814 -3.599 1.00 96.81 94 LEU A C 1
ATOM 704 O O . LEU A 1 94 ? 14.287 -4.858 -4.368 1.00 96.81 94 LEU A O 1
ATOM 708 N N . TRP A 1 95 ? 14.960 -5.911 -2.502 1.00 97.50 95 TRP A N 1
ATOM 709 C CA . TRP A 1 95 ? 15.749 -4.798 -1.954 1.00 97.50 95 TRP A CA 1
ATOM 710 C C . TRP A 1 95 ? 16.778 -4.211 -2.928 1.00 97.50 95 TRP A C 1
ATOM 712 O O . TRP A 1 95 ? 17.081 -3.024 -2.894 1.00 97.50 95 TRP A O 1
ATOM 722 N N . THR A 1 96 ? 17.322 -5.039 -3.821 1.00 96.94 96 THR A N 1
ATOM 723 C CA . THR A 1 96 ? 18.301 -4.620 -4.838 1.00 96.94 96 THR A CA 1
ATOM 724 C C . THR A 1 96 ? 17.666 -4.239 -6.175 1.00 96.94 96 THR A C 1
ATOM 726 O O . THR A 1 96 ? 18.368 -3.805 -7.086 1.00 96.94 96 THR A O 1
ATOM 729 N N . LYS A 1 97 ? 16.349 -4.425 -6.321 1.00 97.38 97 LYS A N 1
ATOM 730 C CA . LYS A 1 97 ? 15.592 -4.136 -7.547 1.00 97.38 97 LYS A CA 1
ATOM 731 C C . LYS A 1 97 ? 14.965 -2.751 -7.528 1.00 97.38 97 LYS A C 1
ATOM 733 O O . LYS A 1 97 ? 14.793 -2.156 -8.586 1.00 97.38 97 LYS A O 1
ATOM 738 N N . PHE A 1 98 ? 14.647 -2.241 -6.343 1.00 98.00 98 PHE A N 1
ATOM 739 C CA . PHE A 1 98 ? 13.989 -0.956 -6.177 1.00 98.00 98 PHE A CA 1
ATOM 740 C C . PHE A 1 98 ? 14.811 -0.029 -5.278 1.00 98.00 98 PHE A C 1
ATOM 742 O O . PHE A 1 98 ? 15.562 -0.481 -4.416 1.00 98.00 98 PHE A O 1
ATOM 749 N N . PRO A 1 99 ? 14.691 1.292 -5.468 1.00 98.19 99 PRO A N 1
ATOM 750 C CA . PRO A 1 99 ? 15.338 2.260 -4.600 1.00 98.19 99 PRO A CA 1
ATOM 751 C C . PRO A 1 99 ? 14.691 2.279 -3.209 1.00 98.19 99 PRO A C 1
ATOM 753 O O . PRO A 1 99 ? 13.504 1.998 -3.041 1.00 98.19 99 PRO A O 1
ATOM 756 N N . ILE A 1 100 ? 15.453 2.714 -2.204 1.00 98.31 100 ILE A N 1
ATOM 757 C CA . ILE A 1 100 ? 15.007 2.712 -0.802 1.00 98.31 100 ILE A CA 1
ATOM 758 C C . ILE A 1 100 ? 13.697 3.480 -0.561 1.00 98.31 100 ILE A C 1
ATOM 760 O O . ILE A 1 100 ? 12.884 3.064 0.262 1.00 98.31 100 ILE A O 1
ATOM 764 N N . TRP A 1 101 ? 13.447 4.561 -1.310 1.00 98.50 101 TRP A N 1
ATOM 765 C CA . TRP A 1 101 ? 12.217 5.349 -1.180 1.00 98.50 101 TRP A CA 1
ATOM 766 C C . TRP A 1 101 ? 10.964 4.553 -1.565 1.00 98.50 101 TRP A C 1
ATOM 768 O O . TRP A 1 101 ? 9.908 4.765 -0.972 1.00 98.50 101 TRP A O 1
ATOM 778 N N . TYR A 1 102 ? 11.080 3.611 -2.506 1.00 98.62 102 TYR A N 1
ATOM 779 C CA . TYR A 1 102 ? 9.970 2.760 -2.930 1.00 98.62 102 TYR A CA 1
ATOM 780 C C . TYR A 1 102 ? 9.552 1.835 -1.786 1.00 98.62 102 TYR A C 1
ATOM 782 O O . TYR A 1 102 ? 8.378 1.781 -1.417 1.00 98.62 102 TYR A O 1
ATOM 790 N N . HIS A 1 103 ? 10.531 1.172 -1.160 1.00 98.38 103 HIS A N 1
ATOM 791 C CA . HIS A 1 103 ? 10.284 0.301 -0.014 1.00 98.38 103 HIS A CA 1
ATOM 792 C C . HIS A 1 103 ? 9.735 1.078 1.182 1.00 98.38 103 HIS A C 1
ATOM 794 O O . HIS A 1 103 ? 8.772 0.640 1.810 1.00 98.38 103 HIS A O 1
ATOM 800 N N . ALA A 1 104 ? 10.324 2.240 1.476 1.00 98.38 104 ALA A N 1
ATOM 801 C CA . ALA A 1 104 ? 9.890 3.091 2.573 1.00 98.38 104 ALA A CA 1
ATOM 802 C C . ALA A 1 104 ? 8.429 3.521 2.399 1.00 98.38 104 ALA A C 1
ATOM 804 O O . ALA A 1 104 ? 7.637 3.372 3.330 1.00 98.38 104 ALA A O 1
ATOM 805 N N . TYR A 1 105 ? 8.047 3.991 1.208 1.00 98.62 105 TYR A N 1
ATOM 806 C CA . TYR A 1 105 ? 6.664 4.363 0.925 1.00 98.62 105 TYR A CA 1
ATOM 807 C C . TYR A 1 105 ? 5.726 3.164 1.060 1.00 98.62 105 TYR A C 1
ATOM 809 O O . TYR A 1 105 ? 4.759 3.236 1.815 1.00 98.62 105 TYR A O 1
ATOM 817 N N . PHE A 1 106 ? 6.018 2.052 0.378 1.00 98.50 106 PHE A N 1
ATOM 818 C CA . PHE A 1 106 ? 5.120 0.901 0.377 1.00 98.50 106 PHE A CA 1
ATOM 819 C C . PHE A 1 106 ? 4.894 0.383 1.801 1.00 98.50 106 PHE A C 1
ATOM 821 O O . PHE A 1 106 ? 3.756 0.334 2.261 1.00 98.50 106 PHE A O 1
ATOM 828 N N . LEU A 1 107 ? 5.966 0.083 2.539 1.00 98.38 107 LEU A N 1
ATOM 829 C CA . LEU A 1 107 ? 5.869 -0.499 3.879 1.00 98.38 107 LEU A CA 1
ATOM 830 C C . LEU A 1 107 ? 5.236 0.464 4.891 1.00 98.38 107 LEU A C 1
ATOM 832 O O . LEU A 1 107 ? 4.423 0.036 5.709 1.00 98.38 107 LEU A O 1
ATOM 836 N N . SER A 1 108 ? 5.553 1.762 4.828 1.00 98.44 108 SER A N 1
ATOM 837 C CA . SER A 1 108 ? 4.923 2.743 5.722 1.00 98.44 108 SER A CA 1
ATOM 838 C C . SER A 1 108 ? 3.438 2.939 5.405 1.00 98.44 108 SER A C 1
ATOM 840 O O . SER A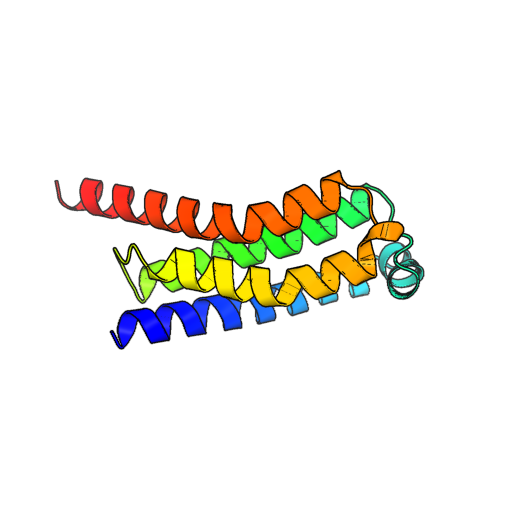 1 108 ? 2.632 3.048 6.331 1.00 98.44 108 SER A O 1
ATOM 842 N N . SER A 1 109 ? 3.048 2.909 4.125 1.00 98.38 109 SER A N 1
ATOM 843 C CA . SER A 1 109 ? 1.649 3.056 3.707 1.00 98.38 109 SER A CA 1
ATOM 844 C C . SER A 1 109 ? 0.751 1.935 4.243 1.00 98.38 109 SER A C 1
ATOM 846 O O . SER A 1 109 ? -0.384 2.219 4.631 1.00 98.38 109 SER A O 1
ATOM 848 N N . LEU A 1 110 ? 1.273 0.703 4.367 1.00 98.06 110 LEU A N 1
ATOM 849 C CA . LEU A 1 110 ? 0.544 -0.441 4.932 1.00 98.06 110 LEU A CA 1
ATOM 850 C C . LEU A 1 110 ? 0.068 -0.179 6.365 1.00 98.06 110 LEU A C 1
ATOM 852 O O . LEU A 1 110 ? -1.016 -0.618 6.736 1.00 98.06 110 LEU A O 1
ATOM 856 N N . LEU A 1 111 ? 0.853 0.546 7.167 1.00 96.94 111 LEU A N 1
ATOM 857 C CA . LEU A 1 111 ? 0.466 0.923 8.529 1.00 96.94 111 LEU A CA 1
ATOM 858 C C . LEU A 1 111 ? -0.311 2.242 8.558 1.00 96.94 111 LEU A C 1
ATOM 860 O O . LEU A 1 111 ? -1.334 2.348 9.233 1.00 96.94 111 LEU A O 1
ATOM 864 N N . ALA A 1 112 ? 0.167 3.253 7.833 1.00 98.25 112 ALA A N 1
ATOM 865 C CA . ALA A 1 112 ? -0.357 4.607 7.933 1.00 98.25 112 ALA A CA 1
ATOM 866 C C . ALA A 1 112 ? -1.777 4.735 7.363 1.00 98.25 112 ALA A C 1
ATOM 868 O O . ALA A 1 112 ? -2.642 5.334 8.003 1.00 98.25 112 ALA A O 1
ATOM 869 N N . LEU A 1 113 ? -2.047 4.172 6.179 1.00 98.38 113 LEU A N 1
ATOM 870 C CA . LEU A 1 113 ? -3.319 4.403 5.488 1.00 98.38 113 LEU A CA 1
ATOM 871 C C . LEU A 1 113 ? -4.530 3.787 6.204 1.00 98.38 113 LEU A C 1
ATOM 873 O O . LEU A 1 113 ? -5.522 4.507 6.359 1.00 98.38 113 LEU A O 1
ATOM 877 N N . PRO A 1 114 ? -4.486 2.540 6.718 1.00 98.31 114 PRO A N 1
ATOM 878 C CA . PRO A 1 114 ? -5.599 2.005 7.500 1.00 98.31 114 PRO A CA 1
ATOM 879 C C . PRO A 1 114 ? -5.934 2.860 8.723 1.00 98.31 114 PRO A C 1
ATOM 881 O O . PRO A 1 114 ? -7.111 3.092 9.014 1.00 98.31 114 PRO A O 1
ATOM 884 N N . LEU A 1 115 ? -4.911 3.379 9.410 1.00 98.06 115 LEU A N 1
ATOM 885 C CA . LEU A 1 115 ? -5.077 4.254 10.570 1.00 98.06 115 LEU A CA 1
ATOM 886 C C . LEU A 1 115 ? -5.676 5.609 10.180 1.00 98.06 115 LEU A C 1
ATOM 888 O O . LEU A 1 115 ? -6.642 6.047 10.803 1.00 98.06 115 LEU A O 1
ATOM 892 N N . ILE A 1 116 ? -5.155 6.250 9.128 1.00 98.31 116 ILE A N 1
ATOM 893 C CA . ILE A 1 116 ? -5.665 7.536 8.628 1.00 98.31 116 ILE A CA 1
ATOM 894 C C . ILE A 1 116 ? -7.145 7.414 8.244 1.00 98.31 116 ILE A C 1
ATOM 896 O O . ILE A 1 116 ? -7.967 8.229 8.668 1.00 98.31 116 ILE A O 1
ATOM 900 N N . VAL A 1 117 ? -7.509 6.376 7.486 1.00 97.75 117 VAL A N 1
ATOM 901 C CA . VAL A 1 117 ? -8.892 6.164 7.039 1.00 97.75 117 VAL A CA 1
ATOM 902 C C . VAL A 1 117 ? -9.823 5.877 8.219 1.00 97.75 117 VAL A C 1
ATOM 904 O O . VAL A 1 117 ? -10.946 6.393 8.252 1.00 97.75 117 VAL A O 1
ATOM 907 N N . ALA A 1 118 ? -9.375 5.096 9.205 1.00 96.69 118 ALA A N 1
ATOM 908 C CA . ALA A 1 118 ? -10.147 4.826 10.415 1.00 96.69 118 ALA A CA 1
ATOM 909 C C . ALA A 1 118 ? -10.406 6.099 11.232 1.00 96.69 118 ALA A C 1
ATOM 911 O O . ALA A 1 118 ? -11.555 6.356 11.596 1.00 96.69 118 ALA A O 1
ATOM 912 N N . THR A 1 119 ? -9.379 6.924 11.447 1.00 95.69 119 THR A N 1
ATOM 913 C CA . THR A 1 119 ? -9.496 8.202 12.165 1.00 95.69 119 THR A CA 1
ATOM 914 C C . THR A 1 119 ? -10.442 9.158 11.442 1.00 95.69 119 THR A C 1
ATOM 916 O O . THR A 1 119 ? -11.404 9.635 12.041 1.00 95.69 119 THR A O 1
ATOM 919 N N . ALA A 1 120 ? -10.25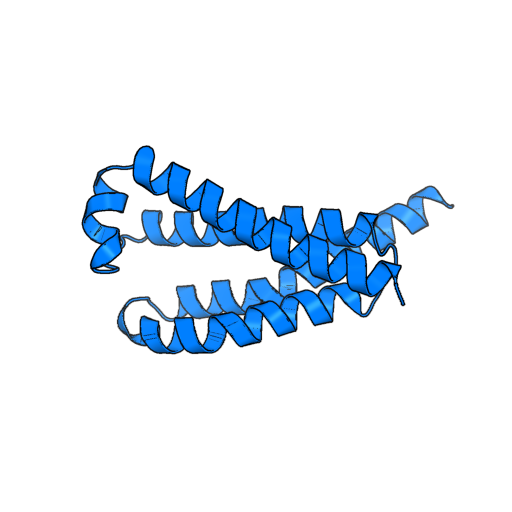8 9.357 10.133 1.00 94.38 120 ALA A N 1
ATOM 920 C CA . ALA A 1 120 ? -11.122 10.228 9.335 1.00 94.38 120 ALA A CA 1
ATOM 921 C C . ALA A 1 120 ? -12.589 9.755 9.323 1.00 94.38 120 ALA A C 1
ATOM 923 O O . ALA A 1 120 ? -13.517 10.565 9.335 1.00 94.38 120 ALA A O 1
ATOM 924 N N . SER A 1 121 ? -12.815 8.437 9.321 1.00 91.56 121 SER A N 1
ATOM 925 C CA . SER A 1 121 ? -14.161 7.855 9.405 1.00 91.56 121 SER A CA 1
ATOM 926 C C . SER A 1 121 ? -14.794 8.044 10.787 1.00 91.56 121 SER A C 1
ATOM 928 O O . SER A 1 121 ? -16.011 8.196 10.878 1.00 91.56 121 SER A O 1
ATOM 930 N N . GLY A 1 122 ? -13.990 8.035 11.855 1.00 86.00 122 GLY A N 1
ATOM 931 C CA . GLY A 1 122 ? -14.430 8.300 13.225 1.00 86.00 122 GLY A CA 1
ATOM 932 C C . GLY A 1 122 ? -14.919 9.735 13.403 1.00 86.00 122 GLY A C 1
ATOM 933 O O . GLY A 1 122 ? -16.075 9.935 13.770 1.00 86.00 122 GLY A O 1
ATOM 934 N N . THR A 1 123 ? -14.094 10.716 13.023 1.00 83.12 123 THR A N 1
ATOM 935 C CA . THR A 1 123 ? -14.427 12.149 13.116 1.00 83.12 123 THR A CA 1
ATOM 936 C C . THR A 1 123 ? -15.725 12.491 12.382 1.00 83.12 123 THR A C 1
ATOM 938 O O . THR A 1 123 ? -16.566 13.215 12.906 1.00 83.12 123 THR A O 1
ATOM 941 N N . LYS A 1 124 ? -15.949 11.921 11.188 1.00 79.31 124 LYS A N 1
ATOM 942 C CA . LYS A 1 124 ? -17.201 12.135 10.439 1.00 79.31 124 LYS A CA 1
ATOM 943 C C . LYS A 1 124 ? -18.443 11.622 11.172 1.00 79.31 124 LYS A C 1
ATOM 945 O O . LYS A 1 124 ? -19.515 12.190 10.997 1.00 79.31 124 LYS A O 1
ATOM 950 N N . ARG A 1 125 ? -18.327 10.547 11.958 1.00 80.25 125 ARG A N 1
ATOM 951 C CA . ARG A 1 125 ? -19.458 9.993 12.723 1.00 80.25 125 ARG A CA 1
ATOM 952 C C . ARG A 1 125 ? -19.765 10.824 13.959 1.00 80.25 125 ARG A C 1
ATOM 954 O O . ARG A 1 125 ? -20.933 10.969 14.283 1.00 80.25 125 ARG A O 1
ATOM 961 N N . GLU A 1 126 ? -18.740 11.359 14.613 1.00 78.94 126 GLU A N 1
ATOM 962 C CA . GLU A 1 126 ? -18.907 12.277 15.744 1.00 78.94 126 GLU A CA 1
ATOM 963 C C . GLU A 1 126 ? -19.583 13.575 15.292 1.00 78.94 126 GLU A C 1
ATOM 965 O O . GLU A 1 126 ? -20.579 13.975 15.881 1.00 78.94 126 GLU A O 1
ATOM 970 N N . ALA A 1 127 ? -19.128 14.163 14.180 1.00 79.81 127 ALA A N 1
ATOM 971 C CA . ALA A 1 127 ? -19.738 15.364 13.610 1.00 79.81 127 ALA A CA 1
ATOM 972 C C . ALA A 1 127 ? -21.199 15.162 13.164 1.00 79.81 127 ALA A C 1
ATOM 974 O O . ALA A 1 127 ? -21.981 16.098 13.215 1.00 79.81 127 ALA A O 1
ATOM 975 N N . ALA A 1 128 ? -21.572 13.955 12.723 1.00 80.00 128 ALA A N 1
ATOM 976 C CA . ALA A 1 128 ? -22.947 13.637 12.328 1.00 80.00 128 ALA A CA 1
ATOM 977 C C . ALA A 1 128 ? -23.886 13.334 13.515 1.00 80.00 128 ALA A C 1
ATOM 979 O O . ALA A 1 128 ? -25.082 13.158 13.299 1.00 80.00 128 ALA A O 1
ATOM 980 N N . ALA A 1 129 ? -23.350 13.199 14.732 1.00 77.50 129 ALA A N 1
ATOM 981 C CA . ALA A 1 129 ? -24.109 12.889 15.944 1.00 77.50 129 ALA A CA 1
ATOM 982 C C . ALA A 1 129 ? -24.279 14.096 16.890 1.00 77.50 129 ALA A C 1
ATOM 984 O O . ALA A 1 129 ? -24.960 13.956 17.906 1.00 77.50 129 ALA A O 1
ATOM 985 N N . ALA A 1 130 ? -23.643 15.229 16.573 1.00 67.94 130 ALA A N 1
ATOM 986 C CA . ALA A 1 130 ? -23.771 16.515 17.261 1.00 67.94 130 ALA A CA 1
ATOM 987 C C . ALA A 1 130 ? -24.857 17.377 16.604 1.00 67.94 130 ALA A C 1
ATOM 989 O O . ALA A 1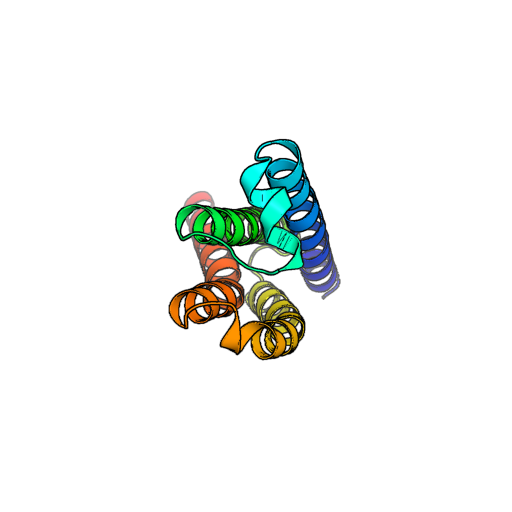 130 ? -25.527 18.121 17.352 1.00 67.94 130 ALA A O 1
#